Protein AF-A0A9D5JID7-F1 (afdb_monomer)

Foldseek 3Di:
DDDDPDDLVVLLVVLVVCVVVVHADEDEECDLLSLCSFHFYADPVVRDTDGRGNQNSLLVVLLCCACPDPPPGHHQPPDHNVNSCVQCPPDDSVVSVVSSVVSVVVVD

Mean predicted aligned error: 5.36 Å

Solvent-accessible surface area (backbone atoms only — not comparable to full-atom values): 6411 Å² total; per-residue (Å²): 133,87,85,75,87,63,55,73,68,57,47,46,53,52,49,50,50,36,52,76,71,73,47,88,58,70,49,80,42,79,65,69,76,68,42,44,66,31,34,40,36,32,29,72,87,74,75,44,78,44,82,38,51,46,67,56,14,46,52,52,50,56,40,34,71,36,41,22,47,97,87,84,39,84,35,47,86,96,35,47,69,72,54,38,52,61,74,44,59,92,55,53,79,66,55,39,51,54,52,51,50,55,61,59,55,76,78,113

Nearest PDB structures (foldseek):
  3h8j-assembly1_A  TM=5.660E-01  e=1.936E-02  Tequatrovirus T4
  3h7i-assembly1_A  TM=5.413E-01  e=2.059E-02  Tequatrovirus T4

Sequence (108 aa):
MNVYQFHDDTTAIEAEQYRREGKLYTLITVDKDWQQAGSIWFNISYGSVRAISLSDGIRFFHKQLLTGDTVNIPGIPKVGTKKAEKALKGLTLLEEIDVINEMKTSIF

Structure (mmCIF, N/CA/C/O backbone):
data_AF-A0A9D5JID7-F1
#
_entry.id   AF-A0A9D5JID7-F1
#
loop_
_atom_site.group_PDB
_atom_site.id
_atom_site.type_symbol
_atom_site.label_atom_id
_atom_site.label_alt_id
_atom_site.label_comp_id
_atom_site.label_asym_id
_atom_site.label_entity_id
_atom_site.label_seq_id
_atom_site.pdbx_PDB_ins_code
_atom_site.Cartn_x
_atom_site.Cartn_y
_atom_site.Cartn_z
_atom_site.occupancy
_atom_site.B_iso_or_equiv
_atom_site.auth_seq_id
_atom_site.auth_comp_id
_atom_site.auth_asym_id
_atom_site.auth_atom_id
_atom_site.pdbx_PDB_model_num
ATOM 1 N N . MET A 1 1 ? 23.418 0.332 -14.772 1.00 35.56 1 MET A N 1
ATOM 2 C CA . MET A 1 1 ? 22.164 0.397 -13.998 1.00 35.56 1 MET A CA 1
ATOM 3 C C . MET A 1 1 ? 22.009 1.839 -13.565 1.00 35.56 1 MET A C 1
ATOM 5 O O . MET A 1 1 ? 22.767 2.277 -12.712 1.00 35.56 1 MET A O 1
ATOM 9 N N . ASN A 1 2 ? 21.155 2.602 -14.245 1.00 27.62 2 ASN A N 1
ATOM 10 C CA . ASN A 1 2 ? 20.920 3.995 -13.879 1.00 27.62 2 ASN A CA 1
ATOM 11 C C . ASN A 1 2 ? 20.005 3.994 -12.656 1.00 27.62 2 ASN A C 1
ATOM 13 O O . ASN A 1 2 ? 18.905 3.452 -12.714 1.00 27.62 2 ASN A O 1
ATOM 17 N N . VAL A 1 3 ? 20.498 4.527 -11.543 1.00 37.44 3 VAL A N 1
ATOM 18 C CA . VAL A 1 3 ? 19.700 4.718 -10.333 1.00 37.44 3 VAL A CA 1
ATOM 19 C C . VAL A 1 3 ? 19.075 6.096 -10.461 1.00 37.44 3 VAL A C 1
ATOM 21 O O . VAL A 1 3 ? 19.725 7.106 -10.206 1.00 37.44 3 VAL A O 1
ATOM 24 N N . TYR A 1 4 ? 17.842 6.137 -10.948 1.00 44.03 4 TYR A N 1
ATOM 25 C CA . TYR A 1 4 ? 17.054 7.357 -10.960 1.00 44.03 4 TYR A CA 1
ATOM 26 C C . TYR A 1 4 ? 16.329 7.465 -9.623 1.00 44.03 4 TYR A C 1
ATOM 28 O O . TYR A 1 4 ? 15.605 6.554 -9.222 1.00 44.03 4 TYR A O 1
ATOM 36 N N . GLN A 1 5 ? 16.548 8.571 -8.919 1.00 47.47 5 GLN A N 1
ATOM 37 C CA . GLN A 1 5 ? 15.737 8.922 -7.766 1.00 47.47 5 GLN A CA 1
ATOM 38 C C . GLN A 1 5 ? 14.509 9.663 -8.286 1.00 47.47 5 GLN A C 1
ATOM 40 O O . GLN A 1 5 ? 14.531 10.874 -8.490 1.00 47.47 5 GLN A O 1
ATOM 45 N N . PHE A 1 6 ? 13.471 8.898 -8.592 1.00 58.66 6 PHE A N 1
ATOM 46 C CA . PHE A 1 6 ? 12.183 9.441 -8.983 1.00 58.66 6 PHE A CA 1
ATOM 47 C C . PHE A 1 6 ? 11.391 9.842 -7.738 1.00 58.66 6 PHE A C 1
ATOM 49 O O . PHE A 1 6 ? 11.464 9.180 -6.704 1.00 58.66 6 PHE A O 1
ATOM 56 N N . HIS A 1 7 ? 10.660 10.950 -7.838 1.00 78.62 7 HIS A N 1
ATOM 57 C CA . HIS A 1 7 ? 9.613 11.285 -6.877 1.00 78.62 7 HIS A CA 1
ATOM 58 C C . HIS A 1 7 ? 8.447 10.295 -7.040 1.00 78.62 7 HIS A C 1
ATOM 60 O O . HIS A 1 7 ? 8.264 9.751 -8.132 1.00 78.62 7 HIS A O 1
ATOM 66 N N . ASP A 1 8 ? 7.655 10.089 -5.986 1.00 80.94 8 ASP A N 1
ATOM 67 C CA . ASP A 1 8 ? 6.576 9.087 -5.925 1.00 80.94 8 ASP A CA 1
ATOM 68 C C . ASP A 1 8 ? 5.666 9.098 -7.167 1.00 80.94 8 ASP A C 1
ATOM 70 O O . ASP A 1 8 ? 5.414 8.051 -7.765 1.00 80.94 8 ASP A O 1
ATOM 74 N N . ASP A 1 9 ? 5.255 10.288 -7.620 1.00 84.88 9 ASP A N 1
ATOM 75 C CA . ASP A 1 9 ? 4.391 10.462 -8.794 1.00 84.88 9 ASP A CA 1
ATOM 76 C C . ASP A 1 9 ? 5.054 9.995 -10.097 1.00 84.88 9 ASP A C 1
ATOM 78 O O . ASP A 1 9 ? 4.429 9.330 -10.924 1.00 84.88 9 ASP A O 1
ATOM 82 N N . THR A 1 10 ? 6.335 10.321 -10.296 1.00 89.38 10 THR A N 1
ATOM 83 C CA . THR A 1 10 ? 7.080 9.896 -11.489 1.00 89.38 10 THR A CA 1
ATOM 84 C C . THR A 1 10 ? 7.240 8.383 -11.503 1.00 89.38 10 THR A C 1
ATOM 86 O O . THR A 1 10 ? 6.998 7.755 -12.533 1.00 89.38 10 THR A O 1
ATOM 89 N N . THR A 1 11 ? 7.555 7.789 -10.350 1.00 86.94 11 THR A N 1
ATOM 90 C CA . THR A 1 11 ? 7.614 6.332 -10.202 1.00 86.94 11 THR A CA 1
ATOM 91 C C . THR A 1 11 ? 6.277 5.686 -10.551 1.00 86.94 11 THR A C 1
ATOM 93 O O . THR A 1 11 ? 6.253 4.688 -11.270 1.00 86.94 11 THR A O 1
ATOM 96 N N . ALA A 1 12 ? 5.161 6.249 -10.081 1.00 88.50 12 ALA A N 1
ATOM 97 C CA . ALA A 1 12 ? 3.830 5.727 -10.374 1.00 88.50 12 ALA A CA 1
ATOM 98 C C . ALA A 1 12 ? 3.497 5.794 -11.876 1.00 88.50 12 ALA A C 1
ATOM 100 O O . ALA A 1 12 ? 2.968 4.829 -12.432 1.00 88.50 12 ALA A O 1
ATOM 101 N N . ILE A 1 13 ? 3.848 6.896 -12.548 1.00 91.56 13 ILE A N 1
ATOM 102 C CA . ILE A 1 13 ? 3.644 7.063 -13.996 1.00 91.56 13 ILE A CA 1
ATOM 103 C C . ILE A 1 13 ? 4.465 6.039 -14.789 1.00 91.56 13 ILE A C 1
ATOM 105 O O . ILE A 1 13 ? 3.927 5.382 -15.683 1.00 91.56 13 ILE A O 1
ATOM 109 N N . GLU A 1 14 ? 5.747 5.867 -14.461 1.00 91.00 14 GLU A N 1
ATOM 110 C CA . GLU A 1 14 ? 6.606 4.892 -15.142 1.00 91.00 14 GLU A CA 1
ATOM 111 C C . GLU A 1 14 ? 6.146 3.452 -14.894 1.00 91.00 14 GLU A C 1
ATOM 113 O O . GLU A 1 14 ? 6.079 2.649 -15.825 1.00 91.00 14 GLU A O 1
ATOM 118 N N . ALA A 1 15 ? 5.773 3.126 -13.654 1.00 90.50 15 ALA A N 1
ATOM 119 C CA . ALA A 1 15 ? 5.221 1.823 -13.297 1.00 90.50 15 ALA A CA 1
ATOM 120 C C . ALA A 1 15 ? 3.953 1.507 -14.109 1.00 90.50 15 ALA A C 1
ATOM 122 O O . ALA A 1 15 ? 3.829 0.418 -14.676 1.00 90.50 15 ALA A O 1
ATOM 123 N N . GLU A 1 16 ? 3.046 2.479 -14.244 1.00 92.69 16 GLU A N 1
ATOM 124 C CA . GLU A 1 16 ? 1.849 2.340 -15.073 1.00 92.69 16 GLU A CA 1
ATOM 125 C C . GLU A 1 16 ? 2.196 2.151 -16.555 1.00 92.69 16 GLU A C 1
ATOM 127 O O . GLU A 1 16 ? 1.559 1.338 -17.232 1.00 92.69 16 GLU A O 1
ATOM 132 N N . GLN A 1 17 ? 3.220 2.838 -17.069 1.00 94.12 17 GLN A N 1
ATOM 133 C CA . GLN A 1 17 ? 3.695 2.622 -18.435 1.00 94.12 17 GLN A CA 1
ATOM 134 C C . GLN A 1 17 ? 4.192 1.182 -18.634 1.00 94.12 17 GLN A C 1
ATOM 136 O O . GLN A 1 17 ? 3.726 0.501 -19.552 1.00 94.12 17 GLN A O 1
ATOM 141 N N . TYR A 1 18 ? 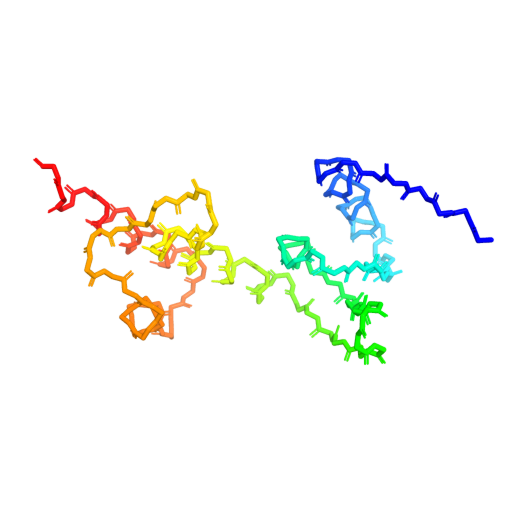5.075 0.681 -17.762 1.00 92.94 18 TYR A N 1
ATOM 142 C CA . TYR A 1 18 ? 5.548 -0.705 -17.838 1.00 92.94 18 TYR A CA 1
ATOM 143 C C . TYR A 1 18 ? 4.390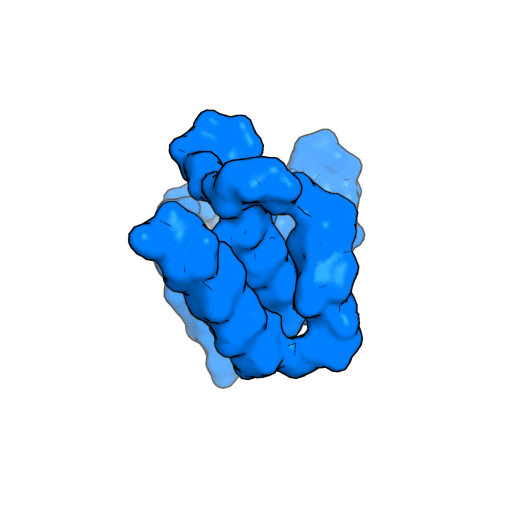 -1.703 -17.759 1.00 92.94 18 TYR A C 1
ATOM 145 O O . TYR A 1 18 ? 4.338 -2.651 -18.546 1.00 92.94 18 TYR A O 1
ATOM 153 N N . ARG A 1 19 ? 3.421 -1.462 -16.867 1.00 90.69 19 ARG A N 1
ATOM 154 C CA . ARG A 1 19 ? 2.228 -2.302 -16.721 1.00 90.69 19 ARG A CA 1
ATOM 155 C C . ARG A 1 19 ? 1.382 -2.329 -17.995 1.00 90.69 19 ARG A C 1
ATOM 157 O O . ARG A 1 19 ? 0.971 -3.408 -18.420 1.00 90.69 19 ARG A O 1
ATOM 164 N N . ARG A 1 20 ? 1.136 -1.173 -18.626 1.00 93.00 20 ARG A N 1
ATOM 165 C CA . ARG A 1 20 ? 0.397 -1.071 -19.903 1.00 93.00 20 ARG A CA 1
ATOM 166 C C . ARG A 1 20 ? 1.100 -1.794 -21.044 1.00 93.00 20 ARG A C 1
ATOM 168 O O . ARG A 1 20 ? 0.437 -2.374 -21.895 1.00 93.00 20 ARG A O 1
ATOM 175 N N . GLU A 1 21 ? 2.427 -1.786 -21.037 1.00 95.62 21 GLU A N 1
ATOM 176 C CA . GLU A 1 21 ? 3.258 -2.514 -21.997 1.00 95.62 21 GLU A CA 1
ATOM 177 C C . GLU A 1 21 ? 3.395 -4.014 -21.663 1.00 95.62 21 GLU A C 1
ATOM 179 O O . GLU A 1 21 ? 4.076 -4.742 -22.385 1.00 95.62 21 GLU A O 1
ATOM 184 N N . GLY A 1 22 ? 2.774 -4.496 -20.577 1.00 92.62 22 GLY A N 1
ATOM 185 C CA . GLY A 1 22 ? 2.870 -5.891 -20.134 1.00 92.62 22 GLY A CA 1
ATOM 186 C C . GLY A 1 22 ? 4.268 -6.287 -19.649 1.00 92.62 22 GLY A C 1
ATOM 187 O O . GLY A 1 22 ? 4.609 -7.470 -19.640 1.00 92.62 22 GLY A O 1
ATOM 188 N N . LYS A 1 23 ? 5.098 -5.309 -19.273 1.00 92.50 23 LYS A N 1
ATOM 189 C CA . LYS A 1 23 ? 6.471 -5.521 -18.814 1.00 92.50 23 LYS A CA 1
ATOM 190 C C . LYS A 1 23 ? 6.507 -5.742 -17.310 1.00 92.50 23 LYS A C 1
ATOM 192 O O . LYS A 1 23 ? 5.876 -5.028 -16.536 1.00 92.50 23 LYS A O 1
ATOM 197 N N . LEU A 1 24 ? 7.318 -6.710 -16.901 1.00 87.88 24 LEU A N 1
ATOM 198 C CA . LEU A 1 24 ? 7.682 -6.890 -15.504 1.00 87.88 24 LEU A CA 1
ATOM 199 C C . LEU A 1 24 ? 8.707 -5.825 -15.101 1.00 87.88 24 LEU A C 1
ATOM 201 O O . LEU A 1 24 ? 9.667 -5.580 -15.831 1.00 87.88 24 LEU A O 1
ATOM 205 N N . TYR A 1 25 ? 8.525 -5.236 -13.925 1.00 91.31 25 TYR A N 1
ATOM 206 C CA . TYR A 1 25 ? 9.450 -4.269 -13.344 1.00 91.31 25 TYR A CA 1
ATOM 207 C C . TYR A 1 25 ? 9.638 -4.526 -11.848 1.00 91.31 25 TYR A C 1
ATOM 209 O O . TYR A 1 25 ? 8.806 -5.161 -11.188 1.00 91.31 25 TYR A O 1
ATOM 217 N N . THR A 1 26 ? 10.753 -4.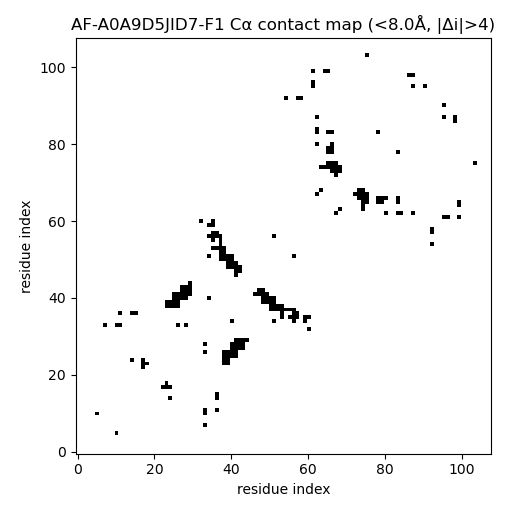015 -11.328 1.00 92.69 26 THR A N 1
ATOM 218 C CA . THR A 1 26 ? 11.132 -4.126 -9.920 1.00 92.69 26 THR A CA 1
ATOM 219 C C . THR A 1 26 ? 11.245 -2.738 -9.315 1.00 92.69 26 THR A C 1
ATOM 221 O O . THR A 1 26 ? 11.996 -1.909 -9.826 1.00 92.69 26 THR A O 1
ATOM 224 N N . LEU A 1 27 ? 10.557 -2.504 -8.200 1.00 90.94 27 LEU A N 1
ATOM 225 C CA . LEU A 1 27 ? 10.752 -1.311 -7.384 1.00 90.94 27 LEU A CA 1
ATOM 226 C C . LEU A 1 27 ? 11.787 -1.612 -6.301 1.00 90.94 27 LEU A C 1
ATOM 228 O O . LEU A 1 27 ? 11.585 -2.466 -5.437 1.00 90.94 27 LEU A O 1
ATOM 232 N N . ILE A 1 28 ? 12.919 -0.916 -6.378 1.00 91.06 28 ILE A N 1
ATOM 233 C CA . ILE A 1 28 ? 14.044 -1.050 -5.451 1.00 91.06 28 ILE A CA 1
ATOM 234 C C . ILE A 1 28 ? 13.979 0.122 -4.480 1.00 91.06 28 ILE A C 1
ATOM 236 O O . ILE A 1 28 ? 14.408 1.225 -4.808 1.00 91.06 28 ILE A O 1
ATOM 240 N N . THR A 1 29 ? 13.397 -0.095 -3.303 1.00 88.75 29 THR A N 1
ATOM 241 C CA . THR A 1 29 ? 13.169 0.992 -2.347 1.00 88.75 29 THR A CA 1
ATOM 242 C C . THR A 1 29 ? 12.939 0.474 -0.928 1.00 88.75 29 THR A C 1
ATOM 244 O O . THR A 1 29 ? 12.566 -0.680 -0.708 1.00 88.75 29 THR A O 1
ATOM 247 N N . VAL A 1 30 ? 13.179 1.341 0.055 1.00 89.12 30 VAL A N 1
ATOM 248 C CA . VAL A 1 30 ? 12.728 1.144 1.443 1.00 89.12 30 VAL A CA 1
ATOM 249 C C . VAL A 1 30 ? 11.320 1.687 1.661 1.00 89.12 30 VAL A C 1
ATOM 251 O O . VAL A 1 30 ? 10.672 1.310 2.637 1.00 89.12 30 VAL A O 1
ATOM 254 N N . ASP A 1 31 ? 10.863 2.554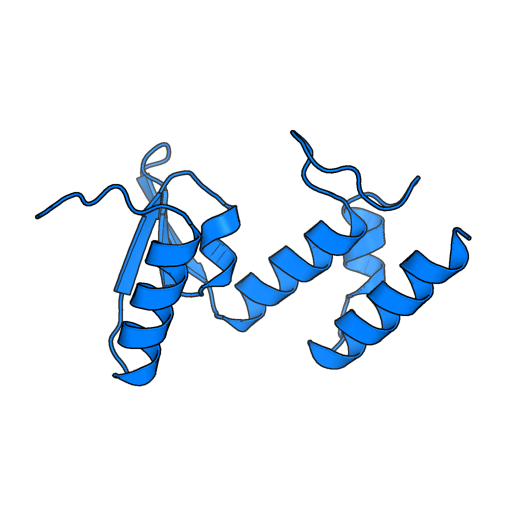 0.757 1.00 87.25 31 ASP A N 1
ATOM 255 C CA . ASP A 1 31 ? 9.575 3.214 0.846 1.00 87.25 31 ASP A CA 1
ATOM 256 C C . ASP A 1 31 ? 8.443 2.208 0.614 1.00 87.25 31 ASP A C 1
ATOM 258 O O . ASP A 1 31 ? 8.411 1.457 -0.370 1.00 87.25 31 ASP A O 1
ATOM 262 N N . LYS A 1 32 ? 7.528 2.154 1.578 1.00 85.06 32 LYS A N 1
ATOM 263 C CA . LYS A 1 32 ? 6.380 1.248 1.558 1.00 85.06 32 LYS A CA 1
ATOM 264 C C . LYS A 1 32 ? 5.225 1.816 0.735 1.00 85.06 32 LYS A C 1
ATOM 266 O O . LYS A 1 32 ? 4.397 1.034 0.280 1.00 85.06 32 LYS A O 1
ATOM 271 N N . ASP A 1 33 ? 5.169 3.128 0.526 1.00 85.25 33 ASP A N 1
ATOM 272 C CA . ASP A 1 33 ? 4.061 3.766 -0.182 1.00 85.25 33 ASP A CA 1
ATOM 273 C C . ASP A 1 33 ? 4.134 3.459 -1.687 1.00 85.25 33 ASP A C 1
ATOM 275 O O . ASP A 1 33 ? 3.116 3.302 -2.355 1.00 85.25 33 ASP A O 1
ATOM 279 N N . TRP A 1 34 ? 5.330 3.160 -2.198 1.00 88.81 34 TRP A N 1
ATOM 280 C CA . TRP A 1 34 ? 5.545 2.695 -3.573 1.00 88.81 34 TRP A CA 1
ATOM 281 C C . TRP A 1 34 ? 4.954 1.303 -3.854 1.00 88.81 34 TRP A C 1
ATOM 283 O O . TRP A 1 34 ? 4.818 0.902 -5.011 1.00 88.81 34 TRP A O 1
ATOM 293 N N . GLN A 1 35 ? 4.564 0.549 -2.819 1.00 88.38 35 GLN A N 1
ATOM 294 C CA . GLN A 1 35 ? 3.926 -0.763 -2.986 1.00 88.38 35 GLN A CA 1
ATOM 295 C C . GLN A 1 35 ? 2.563 -0.666 -3.688 1.00 88.38 35 GLN A C 1
ATOM 297 O O . GLN A 1 35 ? 2.109 -1.651 -4.271 1.00 88.38 35 GLN A O 1
ATOM 302 N N . GLN A 1 36 ? 1.941 0.516 -3.683 1.00 90.38 36 GLN A N 1
ATOM 303 C CA . GLN A 1 36 ? 0.654 0.788 -4.327 1.00 90.38 36 GLN A CA 1
ATOM 304 C C . GLN A 1 36 ? 0.664 0.521 -5.837 1.00 90.38 36 GLN A C 1
ATOM 306 O O . GLN A 1 36 ? -0.361 0.138 -6.394 1.00 90.38 36 GLN A O 1
ATOM 311 N N . ALA A 1 37 ? 1.822 0.655 -6.490 1.00 89.50 37 ALA A N 1
ATOM 312 C CA . ALA A 1 37 ? 1.956 0.420 -7.924 1.00 89.50 37 ALA A CA 1
ATOM 313 C C . ALA A 1 37 ? 1.901 -1.071 -8.316 1.00 89.50 37 ALA A C 1
ATOM 315 O O . ALA A 1 37 ? 1.700 -1.372 -9.489 1.00 89.50 37 ALA A O 1
ATOM 316 N N . GLY A 1 38 ? 2.080 -2.000 -7.363 1.00 90.38 38 GLY A N 1
ATOM 317 C CA . GLY A 1 38 ? 2.201 -3.441 -7.620 1.00 90.38 38 GLY A CA 1
ATOM 318 C C . GLY A 1 38 ? 3.466 -3.787 -8.417 1.00 90.38 38 GLY A C 1
ATOM 319 O O . GLY A 1 38 ? 3.677 -3.302 -9.519 1.00 90.38 38 GLY A O 1
ATOM 320 N N . SER A 1 39 ? 4.362 -4.605 -7.873 1.00 92.19 39 SER A N 1
ATOM 321 C CA . SER A 1 39 ? 5.627 -4.942 -8.547 1.00 92.19 39 SER A CA 1
ATOM 322 C C . SER A 1 39 ? 6.338 -6.108 -7.868 1.00 92.19 39 SER A C 1
ATOM 324 O O . SER A 1 39 ? 5.906 -6.611 -6.825 1.00 92.19 39 SER A O 1
ATOM 326 N N . ILE A 1 40 ? 7.483 -6.506 -8.428 1.00 93.88 40 ILE A N 1
ATOM 327 C CA . ILE A 1 40 ? 8.522 -7.122 -7.606 1.00 93.88 40 ILE A CA 1
ATOM 328 C C . ILE A 1 40 ? 9.129 -6.009 -6.754 1.00 93.88 40 ILE A C 1
ATOM 330 O O . ILE A 1 40 ? 9.761 -5.090 -7.262 1.00 93.88 40 ILE A O 1
ATOM 334 N N . TRP A 1 41 ? 8.942 -6.088 -5.449 1.00 92.75 41 TRP A N 1
ATOM 335 C CA . TRP A 1 41 ? 9.479 -5.118 -4.511 1.00 92.75 41 TRP A CA 1
ATOM 336 C C . TRP A 1 41 ? 10.744 -5.670 -3.862 1.00 92.75 41 TRP A C 1
ATOM 338 O O . TRP A 1 41 ? 10.732 -6.763 -3.286 1.00 92.75 41 TRP A O 1
ATOM 348 N N . PHE A 1 42 ? 11.837 -4.917 -3.948 1.00 93.06 42 PHE A N 1
ATOM 349 C CA . PHE A 1 42 ? 13.106 -5.248 -3.314 1.00 93.06 42 PHE A CA 1
ATOM 350 C C . PHE A 1 42 ? 13.451 -4.212 -2.247 1.00 93.06 42 PHE A C 1
ATOM 352 O O . PHE A 1 42 ? 13.752 -3.056 -2.550 1.00 93.06 42 PHE A O 1
ATOM 359 N N . ASN A 1 43 ? 13.451 -4.655 -0.990 1.00 92.62 43 ASN A N 1
ATOM 360 C CA . ASN A 1 43 ? 13.890 -3.833 0.123 1.00 92.62 43 ASN A CA 1
ATOM 361 C C . ASN A 1 43 ? 15.411 -3.845 0.230 1.00 92.62 43 ASN A C 1
ATOM 363 O O . ASN A 1 43 ? 15.998 -4.857 0.617 1.00 92.62 43 ASN A O 1
ATOM 367 N N . ILE A 1 44 ? 16.036 -2.703 -0.033 1.00 90.12 44 ILE A N 1
ATOM 368 C CA . IL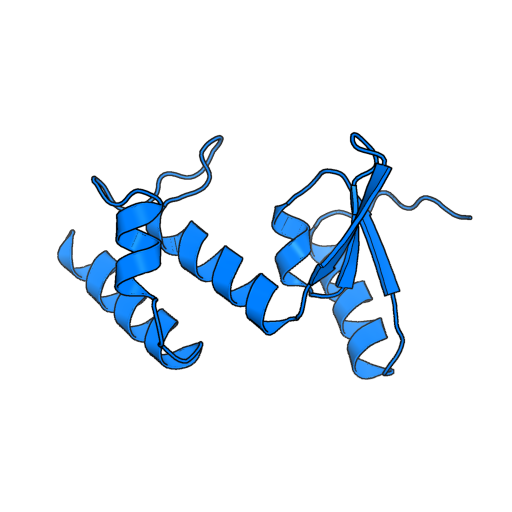E A 1 44 ? 17.496 -2.568 0.028 1.00 90.12 44 ILE A CA 1
ATOM 369 C C . ILE A 1 44 ? 18.063 -2.638 1.449 1.00 90.12 44 ILE A C 1
ATOM 371 O O . ILE A 1 44 ? 19.196 -3.075 1.616 1.00 90.12 44 ILE A O 1
ATOM 375 N N . SER A 1 45 ? 17.300 -2.250 2.476 1.00 91.69 45 SER A N 1
ATOM 376 C CA . SER A 1 45 ? 17.760 -2.311 3.871 1.00 91.69 45 SER A CA 1
ATOM 377 C C . SER A 1 45 ? 17.828 -3.739 4.401 1.00 91.69 45 SER A C 1
ATOM 379 O O . SER A 1 45 ? 18.713 -4.052 5.190 1.00 91.69 45 SER A O 1
ATOM 381 N N . TYR A 1 46 ? 16.904 -4.604 3.975 1.00 90.56 46 TYR A N 1
ATOM 382 C CA . TYR A 1 46 ? 16.801 -5.988 4.450 1.00 90.56 46 TYR A CA 1
ATOM 383 C C . TYR A 1 46 ? 17.266 -7.032 3.427 1.00 90.56 46 TYR A C 1
ATOM 385 O O . TYR A 1 46 ? 17.297 -8.218 3.747 1.00 90.56 46 TYR A O 1
ATOM 393 N N . GLY A 1 47 ? 17.581 -6.628 2.193 1.00 93.06 47 GLY A N 1
ATOM 394 C CA . GLY A 1 47 ? 17.947 -7.545 1.111 1.00 93.06 47 GLY A CA 1
ATOM 395 C 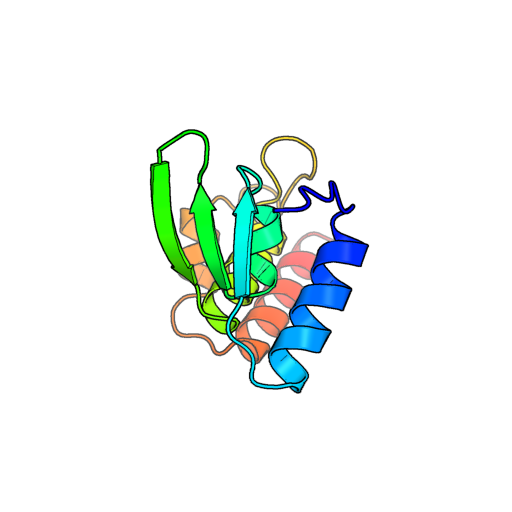C . GLY A 1 47 ? 16.830 -8.528 0.738 1.00 93.06 47 GLY A C 1
ATOM 396 O O . GLY A 1 47 ? 17.112 -9.639 0.296 1.00 93.06 47 GLY A O 1
ATOM 397 N N . SER A 1 48 ? 15.562 -8.155 0.943 1.00 93.56 48 SER A N 1
ATOM 398 C CA . SER A 1 48 ? 14.414 -9.059 0.790 1.00 93.56 48 SER A CA 1
ATOM 399 C C . SER A 1 48 ? 13.565 -8.715 -0.430 1.00 93.56 48 SER A C 1
ATOM 401 O O . SER A 1 48 ? 13.268 -7.541 -0.652 1.00 93.56 48 SER A O 1
ATOM 403 N N . VAL A 1 49 ? 13.105 -9.736 -1.154 1.00 93.94 49 VAL A N 1
ATOM 404 C CA . VAL A 1 49 ? 12.227 -9.607 -2.328 1.00 93.94 49 VAL A CA 1
ATOM 405 C C . VAL A 1 49 ? 10.809 -10.058 -1.978 1.00 93.94 49 VAL A C 1
ATOM 407 O O . VAL A 1 49 ? 10.630 -11.073 -1.303 1.00 93.94 49 VAL A O 1
ATOM 410 N N . ARG A 1 50 ? 9.794 -9.330 -2.451 1.00 93.12 50 ARG A N 1
ATOM 411 C CA . ARG A 1 50 ? 8.377 -9.716 -2.358 1.00 93.12 50 ARG A CA 1
ATOM 412 C C . ARG A 1 50 ? 7.669 -9.419 -3.672 1.00 93.12 50 ARG A C 1
ATOM 414 O O . ARG A 1 50 ? 7.889 -8.368 -4.258 1.00 93.12 50 ARG A O 1
ATOM 421 N N . ALA A 1 51 ? 6.798 -10.319 -4.112 1.00 94.38 51 ALA A N 1
ATOM 422 C CA . ALA A 1 51 ? 5.860 -10.019 -5.187 1.00 94.38 51 ALA A CA 1
ATOM 423 C C . ALA A 1 51 ? 4.612 -9.375 -4.577 1.00 94.38 51 ALA A C 1
ATOM 425 O O . ALA A 1 51 ? 4.016 -9.944 -3.662 1.00 94.38 51 ALA A O 1
ATOM 426 N N . ILE A 1 52 ? 4.243 -8.194 -5.065 1.00 94.19 52 ILE A N 1
ATOM 427 C CA . ILE A 1 52 ? 3.069 -7.448 -4.610 1.00 94.19 52 ILE A CA 1
ATOM 428 C C . ILE A 1 52 ? 2.143 -7.288 -5.806 1.00 94.19 52 ILE A C 1
ATOM 430 O O . ILE A 1 52 ? 2.518 -6.672 -6.805 1.00 94.19 52 ILE A O 1
ATOM 434 N N . SER A 1 53 ? 0.940 -7.855 -5.719 1.00 94.12 53 SER A N 1
ATOM 435 C CA . SER A 1 53 ? -0.073 -7.623 -6.747 1.00 94.12 53 SER A CA 1
ATOM 436 C C . SER A 1 53 ? -0.586 -6.183 -6.668 1.00 94.12 53 SER A C 1
ATOM 438 O O . SER A 1 53 ? -0.581 -5.571 -5.600 1.00 94.12 53 SER A O 1
ATOM 440 N N . LEU A 1 54 ? -1.088 -5.646 -7.783 1.00 92.44 54 LEU A N 1
ATOM 441 C CA . LEU A 1 54 ? -1.724 -4.325 -7.789 1.00 92.44 54 LEU A CA 1
ATOM 442 C C . LEU A 1 54 ? -2.869 -4.250 -6.764 1.00 92.44 54 LEU A C 1
ATOM 444 O O . LEU A 1 54 ? -2.991 -3.271 -6.037 1.00 92.44 54 LEU A O 1
ATOM 448 N N . SER A 1 55 ? -3.668 -5.316 -6.647 1.00 94.88 55 SER A N 1
ATOM 449 C CA . SER A 1 55 ? -4.731 -5.394 -5.645 1.00 94.88 55 SER A CA 1
ATOM 450 C C . SER A 1 55 ? -4.206 -5.349 -4.212 1.00 94.88 55 SER A C 1
ATOM 452 O O . SER A 1 55 ? -4.819 -4.688 -3.383 1.00 94.88 55 SER A O 1
ATOM 454 N N . ASP A 1 56 ? -3.082 -6.002 -3.905 1.00 94.94 56 ASP A N 1
ATOM 455 C CA . ASP A 1 56 ? -2.501 -5.953 -2.557 1.00 94.94 56 ASP A CA 1
ATOM 456 C C . ASP A 1 56 ? -1.968 -4.553 -2.232 1.00 94.94 56 ASP A C 1
ATOM 458 O O . ASP A 1 56 ? -2.156 -4.068 -1.115 1.00 94.94 56 ASP A O 1
ATOM 462 N N . GLY A 1 57 ? -1.366 -3.883 -3.221 1.00 94.12 57 GLY A N 1
ATOM 463 C CA . GLY A 1 57 ? -0.938 -2.488 -3.114 1.00 94.12 57 GLY A CA 1
ATOM 464 C C . GLY A 1 57 ? -2.107 -1.541 -2.828 1.00 94.12 57 GLY A C 1
ATOM 465 O O . GLY A 1 57 ? -2.044 -0.741 -1.894 1.00 94.12 57 GLY A O 1
ATOM 466 N N . ILE A 1 58 ? -3.213 -1.682 -3.565 1.00 94.88 58 ILE A N 1
ATOM 467 C CA . ILE A 1 58 ? -4.432 -0.887 -3.345 1.00 94.88 58 ILE A CA 1
ATOM 468 C C . ILE A 1 58 ? -5.045 -1.189 -1.969 1.00 94.88 58 ILE A C 1
ATOM 470 O O . ILE A 1 58 ? -5.401 -0.263 -1.245 1.00 94.88 58 ILE A O 1
ATOM 474 N N . ARG A 1 59 ? -5.107 -2.460 -1.546 1.00 95.56 59 ARG A N 1
ATOM 475 C CA . ARG A 1 59 ? -5.597 -2.834 -0.202 1.00 95.56 59 ARG A CA 1
ATOM 476 C C . ARG A 1 59 ? -4.746 -2.228 0.909 1.00 95.56 59 ARG A C 1
ATOM 478 O O . ARG A 1 59 ? -5.270 -1.811 1.944 1.00 95.56 59 ARG A O 1
ATOM 485 N N . PHE A 1 60 ? -3.430 -2.166 0.713 1.00 93.75 60 PHE A N 1
ATOM 486 C CA . PHE A 1 60 ? -2.534 -1.498 1.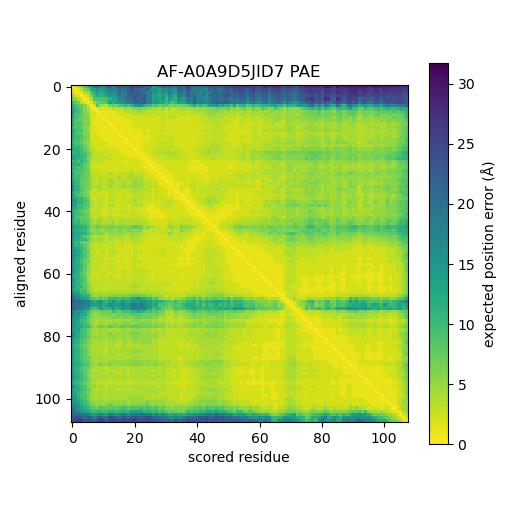651 1.00 93.75 60 PHE A CA 1
ATOM 487 C C . PHE A 1 60 ? -2.860 -0.002 1.765 1.00 93.75 60 PHE A C 1
ATOM 489 O O . PHE A 1 60 ? -3.008 0.496 2.883 1.00 93.75 60 PHE A O 1
ATOM 496 N N . PHE A 1 61 ? -3.077 0.674 0.634 1.00 93.62 61 PHE A N 1
ATOM 497 C CA . PHE A 1 61 ? -3.508 2.072 0.608 1.00 93.62 61 PHE A CA 1
ATOM 498 C C . PHE A 1 61 ? -4.875 2.283 1.275 1.00 93.62 61 PHE A C 1
ATOM 500 O O . PHE A 1 61 ? -5.020 3.150 2.133 1.00 93.62 61 PHE A O 1
ATOM 507 N N . HIS A 1 62 ? -5.868 1.447 0.971 1.00 95.56 62 HIS A N 1
ATOM 508 C CA . HIS A 1 62 ? -7.186 1.477 1.613 1.00 95.56 62 HIS A CA 1
ATOM 509 C C . HIS A 1 62 ? -7.097 1.335 3.135 1.00 95.56 62 HIS A C 1
ATOM 511 O O . HIS A 1 62 ? -7.762 2.060 3.877 1.00 95.56 62 HIS A O 1
ATOM 517 N N . LYS A 1 63 ? -6.208 0.467 3.628 1.00 95.00 63 LYS A N 1
ATOM 518 C CA . LYS A 1 63 ? -5.917 0.380 5.061 1.00 95.00 63 LYS A CA 1
ATOM 519 C C . LYS A 1 63 ? -5.326 1.687 5.599 1.00 95.00 63 LYS A C 1
ATOM 521 O O . LYS A 1 63 ? -5.780 2.149 6.646 1.00 95.00 63 LYS A O 1
ATOM 526 N N . GLN A 1 64 ? -4.374 2.302 4.891 1.00 93.00 64 GLN A N 1
ATOM 527 C CA . GLN A 1 64 ? -3.802 3.604 5.266 1.00 93.00 64 GLN A CA 1
ATOM 528 C C . GLN A 1 64 ? -4.854 4.724 5.283 1.00 93.00 64 GLN A C 1
ATOM 530 O O . GLN A 1 64 ? -4.801 5.574 6.166 1.00 93.00 64 GLN A O 1
ATOM 535 N N . LEU A 1 65 ? -5.869 4.702 4.409 1.00 94.06 65 LEU A N 1
ATOM 536 C CA . LEU A 1 65 ? -6.973 5.675 4.449 1.00 94.06 65 LEU A CA 1
ATOM 537 C C . LEU A 1 65 ? -7.775 5.628 5.760 1.00 94.06 65 LEU A C 1
ATOM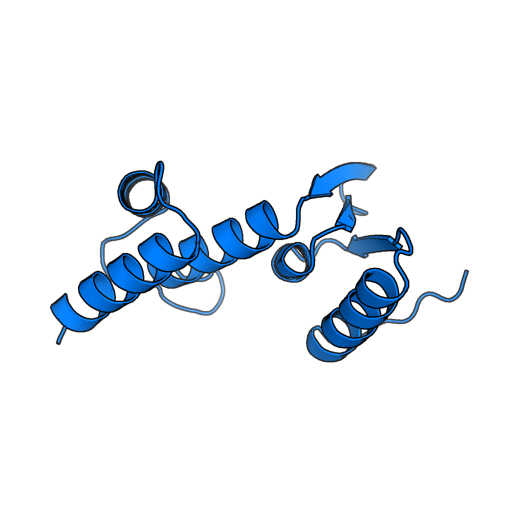 539 O O . LEU A 1 65 ? -8.390 6.633 6.124 1.00 94.06 65 LEU A O 1
ATOM 543 N N . LEU A 1 66 ? -7.772 4.484 6.453 1.00 94.81 66 LEU A N 1
ATOM 544 C CA . LEU A 1 66 ? -8.412 4.301 7.756 1.00 94.81 66 LEU A CA 1
ATOM 545 C C . LEU A 1 66 ? -7.448 4.557 8.917 1.00 94.81 66 LEU A C 1
ATOM 547 O O . LEU A 1 66 ? -7.823 5.204 9.892 1.00 94.81 66 LEU A O 1
ATOM 551 N N . THR A 1 67 ? -6.223 4.032 8.843 1.00 94.25 67 THR A N 1
ATOM 552 C CA . THR A 1 67 ? -5.265 4.051 9.962 1.00 94.25 67 THR A CA 1
ATOM 553 C C . THR A 1 67 ? -4.355 5.271 9.982 1.00 94.25 67 THR A C 1
ATOM 555 O O . THR A 1 67 ? -3.731 5.538 11.007 1.00 94.25 67 THR A O 1
ATOM 558 N N . GLY A 1 68 ? -4.279 5.996 8.868 1.00 90.50 68 GLY A N 1
ATOM 559 C CA . GLY A 1 68 ? -3.272 7.018 8.625 1.00 90.50 68 GLY A CA 1
ATOM 560 C C . GLY A 1 68 ? -1.913 6.425 8.256 1.00 90.50 68 GLY A C 1
ATOM 561 O O . GLY A 1 68 ? -1.735 5.201 8.197 1.00 90.50 68 GLY A O 1
ATOM 562 N N . ASP A 1 69 ? -0.950 7.319 8.053 1.00 85.19 69 ASP A N 1
ATOM 563 C CA . ASP A 1 69 ? 0.470 7.002 8.076 1.00 85.19 69 ASP A CA 1
ATOM 564 C C . ASP A 1 69 ? 1.064 7.471 9.405 1.00 85.19 69 ASP A C 1
ATOM 566 O O . ASP A 1 69 ? 0.978 8.645 9.762 1.00 85.19 69 ASP A O 1
ATOM 570 N N . THR A 1 70 ? 1.673 6.536 10.134 1.00 67.62 70 THR A N 1
ATOM 571 C CA . THR A 1 70 ? 2.141 6.709 11.516 1.00 67.62 70 THR A CA 1
ATOM 572 C C . THR A 1 70 ? 3.068 7.913 11.707 1.00 67.62 70 THR A C 1
ATOM 574 O O . THR A 1 70 ? 3.209 8.386 12.831 1.00 67.62 70 THR A O 1
ATOM 577 N N . VAL A 1 71 ? 3.717 8.386 10.640 1.00 69.88 71 VAL A N 1
ATOM 578 C CA . VAL A 1 71 ? 4.700 9.470 10.702 1.00 69.88 71 VAL A CA 1
ATOM 579 C C . VAL A 1 71 ? 4.052 10.841 10.503 1.00 69.88 71 VAL A C 1
ATOM 581 O O . VAL A 1 71 ? 4.356 11.752 11.266 1.00 69.88 71 VAL A O 1
ATOM 584 N N . ASN A 1 72 ? 3.155 10.998 9.521 1.00 78.00 72 ASN A N 1
ATOM 585 C CA . ASN A 1 72 ? 2.752 12.332 9.052 1.00 78.00 72 ASN A CA 1
ATOM 586 C C . ASN A 1 72 ? 1.242 12.555 8.896 1.00 78.00 72 ASN A C 1
ATOM 588 O O . ASN A 1 72 ? 0.799 13.702 8.944 1.00 78.00 72 ASN A O 1
ATOM 592 N N . ILE A 1 73 ? 0.442 11.504 8.690 1.00 85.12 73 ILE A N 1
ATOM 593 C CA . ILE A 1 73 ? -0.963 11.653 8.283 1.00 85.12 73 ILE A CA 1
ATOM 594 C C . ILE A 1 73 ? -1.861 10.928 9.287 1.00 85.12 73 ILE A C 1
ATOM 596 O O . ILE A 1 73 ? -1.846 9.698 9.330 1.00 85.12 73 ILE A O 1
ATOM 600 N N . PRO A 1 74 ? -2.671 11.645 10.087 1.00 87.62 74 PRO A N 1
ATOM 601 C CA . PRO A 1 74 ? -3.576 11.001 11.025 1.00 87.62 74 PRO A CA 1
ATOM 602 C C . PRO A 1 74 ? -4.679 10.233 10.287 1.00 87.62 74 PRO A C 1
ATOM 604 O O . PRO A 1 74 ? -5.241 10.704 9.299 1.00 87.62 74 PRO A O 1
ATOM 607 N N . GLY A 1 75 ? -4.998 9.044 10.795 1.00 90.88 75 GLY A N 1
ATOM 608 C CA . GLY A 1 75 ? -6.153 8.265 10.362 1.00 90.88 75 GLY A CA 1
ATOM 609 C C . GLY A 1 75 ? -7.434 8.641 11.098 1.00 90.88 75 GLY A C 1
ATOM 610 O O . GLY A 1 75 ? -7.513 9.635 11.821 1.00 90.88 75 GLY A O 1
ATOM 611 N N . ILE A 1 76 ? -8.437 7.778 10.970 1.00 92.75 76 ILE A N 1
ATOM 612 C CA . ILE A 1 76 ? -9.683 7.889 11.721 1.00 92.75 76 ILE A CA 1
ATOM 613 C C . ILE A 1 76 ? -9.402 7.679 13.222 1.00 92.75 76 ILE A C 1
ATOM 615 O O . ILE A 1 76 ? -8.809 6.660 13.607 1.00 92.75 76 ILE A O 1
ATOM 619 N N . PRO A 1 77 ? -9.866 8.580 14.111 1.00 90.38 77 PRO A N 1
ATOM 620 C CA . PRO A 1 77 ? -9.694 8.413 15.548 1.00 90.38 77 PRO A CA 1
ATOM 621 C C . PRO A 1 77 ? -10.180 7.042 16.041 1.00 90.38 77 PRO A C 1
ATOM 623 O O . PRO A 1 77 ? -11.288 6.601 15.741 1.00 90.38 77 PRO A O 1
ATOM 626 N N . LYS A 1 78 ? -9.356 6.364 16.852 1.00 90.38 78 LYS A N 1
ATOM 627 C CA . LYS A 1 78 ? -9.645 5.033 17.437 1.00 90.38 78 LYS A CA 1
ATOM 628 C C . LYS A 1 78 ? -9.790 3.888 16.416 1.00 90.38 78 LYS A C 1
ATOM 630 O O . LYS A 1 78 ? -10.298 2.815 16.780 1.00 90.38 78 LYS A O 1
ATOM 635 N N . VAL A 1 79 ? -9.331 4.073 15.177 1.00 93.69 79 VAL A N 1
ATOM 636 C CA . VAL A 1 79 ? -9.227 3.022 14.154 1.00 93.69 79 VAL A CA 1
ATOM 637 C C . VAL A 1 79 ? -7.751 2.724 13.894 1.00 93.69 79 VAL A C 1
ATOM 639 O O . VAL A 1 79 ? -7.072 3.402 13.137 1.00 93.69 79 VAL A O 1
ATOM 642 N N . GLY A 1 80 ? -7.244 1.689 14.565 1.00 92.31 80 GLY A N 1
ATOM 643 C CA . GLY A 1 80 ? -5.911 1.139 14.305 1.00 92.31 80 GLY A CA 1
ATOM 644 C C . GLY A 1 80 ? -5.947 -0.047 13.339 1.00 92.31 80 GLY A C 1
ATOM 645 O O . GLY A 1 80 ? -7.020 -0.520 12.956 1.00 92.31 80 GLY A O 1
ATOM 646 N N . THR A 1 81 ? -4.769 -0.595 13.031 1.00 93.56 81 THR A N 1
ATOM 647 C CA . THR A 1 81 ? -4.549 -1.687 12.063 1.00 93.56 81 THR A CA 1
ATOM 648 C C . THR A 1 81 ? -5.555 -2.830 12.174 1.00 93.56 81 THR A C 1
ATOM 650 O O . THR A 1 81 ? -6.209 -3.161 11.194 1.00 93.56 81 THR A O 1
ATOM 653 N N . LYS A 1 82 ? -5.770 -3.383 13.376 1.00 95.50 82 LYS A N 1
ATOM 654 C CA . LYS A 1 82 ? -6.693 -4.517 13.576 1.00 95.50 82 LYS A CA 1
ATOM 655 C C . LYS A 1 82 ? -8.153 -4.184 13.253 1.00 95.50 82 LYS A C 1
ATOM 657 O O . LYS A 1 82 ? -8.893 -5.046 12.789 1.00 95.50 82 LYS A O 1
ATOM 662 N N . LYS A 1 83 ? -8.589 -2.952 13.543 1.00 95.19 83 LYS A N 1
ATOM 663 C CA . LYS A 1 83 ? -9.959 -2.506 13.247 1.00 95.19 83 LYS A CA 1
ATOM 664 C C . LYS A 1 83 ? -10.138 -2.291 11.749 1.00 95.19 83 LYS A C 1
ATOM 666 O O . LYS A 1 83 ? -11.141 -2.745 11.216 1.00 95.19 83 LYS A O 1
ATOM 671 N N . ALA A 1 84 ? -9.161 -1.661 11.098 1.00 95.62 84 ALA A N 1
ATOM 672 C CA . ALA A 1 84 ? -9.163 -1.470 9.652 1.00 95.62 84 ALA A CA 1
ATOM 673 C C . ALA A 1 84 ? -9.152 -2.815 8.909 1.00 95.62 84 ALA A C 1
ATOM 675 O O . ALA A 1 84 ? -10.006 -3.057 8.067 1.00 95.62 84 ALA A O 1
ATOM 676 N N . GLU A 1 85 ? -8.271 -3.742 9.294 1.00 95.81 85 GLU A N 1
ATOM 677 C CA . GLU A 1 85 ? -8.224 -5.090 8.711 1.00 95.81 85 GLU A CA 1
ATOM 678 C C . GLU A 1 85 ? -9.546 -5.835 8.880 1.00 95.81 85 GLU A C 1
ATOM 680 O O . GLU A 1 85 ? -9.998 -6.492 7.951 1.00 95.81 85 GLU A O 1
ATOM 685 N N . LYS A 1 86 ? -10.201 -5.712 10.041 1.00 97.00 86 LYS A N 1
ATOM 686 C CA . LYS A 1 86 ? -11.523 -6.306 10.257 1.00 97.00 86 LYS A CA 1
ATOM 687 C C . LYS A 1 86 ? -12.598 -5.664 9.374 1.00 97.00 86 LYS A C 1
ATOM 689 O O . LYS A 1 86 ? -13.456 -6.393 8.893 1.00 97.00 86 LYS A O 1
ATOM 694 N N . ALA A 1 87 ? -12.565 -4.343 9.198 1.00 95.75 87 ALA A N 1
ATOM 695 C CA . ALA A 1 87 ? -13.548 -3.606 8.407 1.00 95.75 87 ALA A CA 1
ATOM 696 C C . ALA A 1 87 ? -13.458 -3.932 6.909 1.00 95.75 87 ALA A C 1
ATOM 698 O O . ALA A 1 87 ? -14.484 -4.044 6.255 1.00 95.75 87 ALA A O 1
ATOM 699 N N . LEU A 1 88 ? -12.243 -4.135 6.391 1.00 96.69 88 LEU A N 1
ATOM 700 C CA . LEU A 1 88 ? -11.998 -4.382 4.965 1.00 96.69 88 LEU A CA 1
ATOM 701 C C . LEU A 1 88 ? -11.979 -5.878 4.590 1.00 96.69 88 LEU A C 1
ATOM 703 O O . LEU A 1 88 ? -11.912 -6.246 3.418 1.00 96.69 88 LEU A O 1
ATOM 707 N N . LYS A 1 89 ? -12.007 -6.780 5.579 1.00 96.75 89 LYS A N 1
ATOM 708 C CA . LYS A 1 89 ? -11.827 -8.219 5.353 1.00 96.75 89 LYS A CA 1
ATOM 709 C C . LYS A 1 89 ? -12.911 -8.795 4.441 1.00 96.75 89 LYS A C 1
ATOM 711 O O . LYS A 1 89 ? -14.087 -8.789 4.784 1.00 96.75 89 LYS A O 1
ATOM 716 N N . GLY A 1 90 ? -12.474 -9.435 3.357 1.00 96.50 90 GLY A N 1
ATOM 717 C CA . GLY A 1 90 ? -13.354 -10.161 2.437 1.00 96.50 90 GLY A CA 1
ATOM 718 C C . GLY A 1 90 ? -14.074 -9.270 1.427 1.00 96.50 90 GLY A C 1
ATOM 719 O O . GLY A 1 90 ? -14.805 -9.801 0.600 1.00 96.50 90 GLY A O 1
ATOM 720 N N . LEU A 1 91 ? -13.836 -7.958 1.466 1.00 97.38 91 LEU A N 1
ATOM 721 C CA . LEU A 1 91 ? -14.415 -7.006 0.531 1.00 97.38 91 LEU A CA 1
ATOM 722 C C . LEU A 1 91 ? -13.623 -6.961 -0.782 1.00 97.38 91 LEU A C 1
ATOM 724 O O . LEU A 1 91 ? -12.402 -7.185 -0.832 1.00 97.38 91 LEU A O 1
ATOM 728 N N . THR A 1 92 ? -14.321 -6.655 -1.864 1.00 97.94 92 THR A N 1
ATOM 729 C CA . THR A 1 92 ? -13.729 -6.190 -3.119 1.00 97.94 92 THR A CA 1
ATOM 730 C C . THR A 1 92 ? -13.168 -4.778 -2.948 1.00 97.94 92 THR A C 1
ATOM 732 O O . THR A 1 92 ? -13.542 -4.058 -2.030 1.00 97.94 92 THR A O 1
ATOM 735 N N . LEU A 1 93 ? -12.280 -4.349 -3.849 1.00 96.62 93 LEU A N 1
ATOM 736 C CA . LEU A 1 93 ? -11.672 -3.013 -3.763 1.00 96.62 93 LEU A CA 1
ATOM 737 C C . LEU A 1 93 ? -12.710 -1.879 -3.811 1.00 96.62 93 LEU A C 1
ATOM 739 O O . LEU A 1 93 ? -12.493 -0.833 -3.215 1.00 96.62 93 LEU A O 1
ATOM 743 N N . LEU A 1 94 ? -13.827 -2.080 -4.515 1.00 96.62 94 LEU A N 1
ATOM 744 C CA . LEU A 1 94 ? -14.902 -1.089 -4.586 1.00 96.62 94 LEU A CA 1
ATOM 745 C C . LEU A 1 94 ? -15.690 -1.031 -3.273 1.00 96.62 94 LEU A C 1
ATOM 747 O O . LEU A 1 94 ? -15.871 0.049 -2.724 1.00 96.62 94 LEU A O 1
ATOM 751 N N . GLU A 1 95 ? -16.060 -2.186 -2.719 1.00 97.81 95 GLU A N 1
ATOM 752 C CA . GLU A 1 95 ? -16.740 -2.257 -1.417 1.00 97.81 95 GLU A CA 1
ATOM 753 C C . GLU A 1 95 ? -15.870 -1.691 -0.282 1.00 97.81 95 GLU A C 1
ATOM 755 O O . GLU A 1 95 ? -16.381 -1.071 0.647 1.00 97.81 95 GLU A O 1
ATOM 760 N N . GLU A 1 96 ? -14.544 -1.864 -0.355 1.00 97.69 96 GLU A N 1
ATOM 761 C CA . GLU A 1 96 ? -13.614 -1.225 0.583 1.00 97.69 96 GLU A CA 1
ATOM 762 C C . GLU A 1 96 ? -13.733 0.305 0.546 1.00 97.69 96 GLU A C 1
ATOM 764 O O . GLU A 1 96 ? -13.747 0.932 1.605 1.00 97.69 96 GLU A O 1
ATOM 769 N N . ILE A 1 97 ? -13.847 0.910 -0.642 1.00 96.12 97 ILE A N 1
ATOM 770 C CA . ILE A 1 97 ? -14.004 2.366 -0.801 1.00 96.12 97 ILE A CA 1
ATOM 771 C C . ILE A 1 97 ? -15.316 2.842 -0.173 1.00 96.12 97 ILE A C 1
ATOM 773 O O . ILE A 1 97 ? -15.311 3.846 0.544 1.00 96.12 97 ILE A O 1
ATOM 777 N N . ASP A 1 98 ? -16.414 2.121 -0.395 1.00 96.56 98 ASP A N 1
ATOM 778 C CA . ASP A 1 98 ? -17.720 2.469 0.174 1.00 96.56 98 ASP A CA 1
ATOM 779 C C . ASP A 1 98 ? -17.672 2.466 1.710 1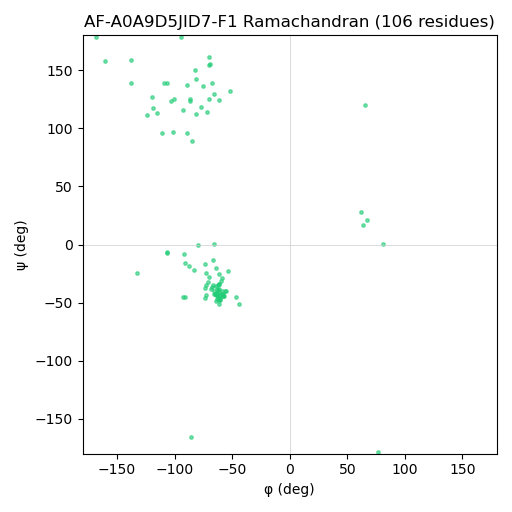.00 96.56 98 ASP A C 1
ATOM 781 O O . ASP A 1 98 ? -18.021 3.462 2.347 1.00 96.56 98 ASP A O 1
ATOM 785 N N . VAL A 1 99 ? -17.106 1.412 2.310 1.00 95.75 99 VAL A N 1
ATOM 786 C CA . VAL A 1 99 ? -16.910 1.323 3.769 1.00 95.75 99 VAL A CA 1
ATOM 787 C C . VAL A 1 99 ? -16.000 2.439 4.288 1.00 95.75 99 VAL A C 1
ATOM 789 O O . VAL A 1 99 ? -16.270 3.027 5.338 1.00 95.75 99 VAL A O 1
ATOM 792 N N . ILE A 1 100 ? -14.921 2.766 3.570 1.00 95.44 100 ILE A N 1
ATOM 793 C CA . ILE A 1 100 ? -14.019 3.863 3.950 1.00 95.44 100 ILE A CA 1
ATOM 794 C C . ILE A 1 100 ? -14.769 5.197 3.984 1.00 95.44 100 ILE A C 1
ATOM 796 O O . ILE A 1 100 ? -14.581 5.970 4.928 1.00 95.44 100 ILE A O 1
ATOM 800 N N . ASN A 1 101 ? -15.619 5.462 2.992 1.00 94.44 101 ASN A N 1
ATOM 801 C CA . ASN A 1 101 ? -16.414 6.685 2.930 1.00 94.44 101 ASN A CA 1
ATOM 802 C C . ASN A 1 101 ? -17.402 6.768 4.100 1.00 94.44 101 ASN A C 1
ATOM 804 O O . ASN A 1 101 ? -17.401 7.765 4.821 1.00 94.44 101 ASN A O 1
ATOM 808 N N . GLU A 1 102 ? -18.162 5.703 4.364 1.00 94.06 102 GLU A N 1
ATOM 809 C CA . GLU A 1 102 ? -19.107 5.644 5.489 1.00 94.06 102 GLU A CA 1
ATOM 810 C C . GLU A 1 102 ? -18.422 5.888 6.842 1.00 94.06 102 GLU A C 1
ATOM 812 O O . GLU A 1 102 ? -18.901 6.664 7.681 1.00 94.06 102 GLU A O 1
ATOM 817 N N . MET A 1 103 ? -17.261 5.261 7.055 1.00 92.44 103 MET A N 1
ATOM 818 C CA . MET A 1 103 ? -16.498 5.411 8.293 1.00 92.44 103 MET A CA 1
ATOM 819 C C . MET A 1 103 ? -15.943 6.826 8.474 1.00 92.44 103 MET A C 1
ATOM 821 O O . MET A 1 103 ? -15.870 7.299 9.608 1.00 92.44 103 MET A O 1
ATOM 825 N N . LYS A 1 104 ? -15.557 7.506 7.387 1.00 85.94 104 LYS A N 1
ATOM 826 C CA . LYS A 1 104 ? -15.067 8.892 7.430 1.00 85.94 104 LYS A CA 1
ATOM 827 C C . LYS A 1 104 ? -16.188 9.899 7.676 1.00 85.94 104 LYS A C 1
ATOM 829 O O . LYS A 1 104 ? -15.975 10.856 8.415 1.00 85.94 104 LYS A O 1
ATOM 834 N N . THR A 1 105 ? -17.370 9.680 7.103 1.00 83.00 105 THR A N 1
ATOM 835 C CA . THR A 1 105 ? -18.529 10.566 7.292 1.00 83.00 105 THR A CA 1
ATOM 836 C C . THR A 1 105 ? -19.112 10.464 8.698 1.00 83.00 105 THR A C 1
ATOM 838 O O . THR A 1 105 ? -19.542 11.469 9.240 1.00 83.00 105 THR A O 1
ATOM 841 N N . SER A 1 106 ? -19.043 9.294 9.340 1.00 72.44 106 SER A N 1
ATOM 842 C CA . SER A 1 106 ? -19.563 9.063 10.703 1.00 72.44 106 SER A CA 1
ATOM 843 C C . SER A 1 106 ? -18.837 9.836 11.827 1.00 72.44 106 SER A C 1
ATOM 845 O O . SER A 1 106 ? -19.149 9.648 13.003 1.00 72.44 106 SER A O 1
ATOM 847 N N . ILE A 1 107 ? -17.825 10.643 11.495 1.00 61.38 107 ILE A N 1
ATOM 848 C CA . ILE A 1 107 ? -16.995 11.418 12.436 1.00 61.38 107 ILE A CA 1
ATOM 849 C C . ILE A 1 107 ? -17.340 12.923 12.374 1.00 61.38 107 ILE A C 1
ATOM 851 O O . ILE A 1 107 ? -16.854 13.687 13.209 1.00 61.38 107 ILE A O 1
ATOM 855 N N . PHE A 1 108 ? -18.190 13.337 11.426 1.00 45.94 108 PHE A N 1
ATOM 856 C CA . PHE A 1 108 ? -18.735 14.692 11.293 1.00 45.94 108 PHE A CA 1
ATOM 857 C C . PHE A 1 108 ? -20.235 14.694 11.593 1.00 45.94 108 PHE A C 1
ATOM 859 O O . PHE A 1 108 ? -20.703 15.713 12.147 1.00 45.94 108 PHE A O 1
#

Secondary structure (DSSP, 8-state):
-------HHHHHHHHHHHHHTT---EEE-S-SGGGGG-EEEEETTTTEEEEE-HHHHHHHHHHHHHHEETTTEE-STT--HHHHHHHHTT--HHHHHHHHHHHHHTT-

Radius of gyration: 15.48 Å; Cα contacts (8 Å, |Δi|>4): 118; chains: 1; bounding box: 42×25×39 Å

pLDDT: mean 87.95, std 13.62, range [27.62, 97.94]